Protein AF-A0A9X3L5E8-F1 (afdb_monomer)

Radius of gyration: 23.46 Å; Cα contacts (8 Å, |Δi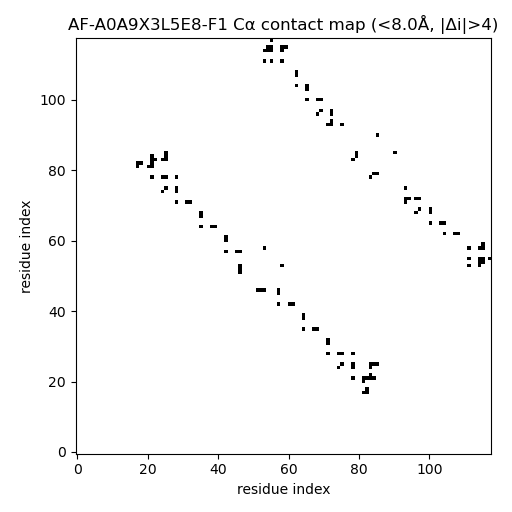|>4): 70; chains: 1; bounding box: 40×24×93 Å

Secondary structure (DSSP, 8-state):
----------------HHHHHHHHHHHHHHHHHHHHHHHHHHHHHHHHHTTT---HHHHHHHHHHHHHHHHHHHHHHHHHHTT----HHHHHHHHHHHHHHHHHHHHHHHHHTTTS--

pLDDT: mean 87.84, std 16.75, range [40.0, 98.56]

Solvent-accessible surface area (backbone atoms only — not comparable to full-atom values): 6878 Å² total; per-residue (Å²): 134,88,86,86,81,80,89,75,77,76,81,77,73,78,84,64,62,61,60,60,55,16,54,55,38,47,53,50,42,52,53,48,52,52,54,49,53,50,51,51,51,54,49,52,51,54,36,59,77,45,76,64,60,85,40,42,69,59,43,49,50,53,48,54,50,52,52,50,51,52,52,48,38,52,47,46,54,52,26,45,74,57,63,25,85,73,58,68,69,56,54,53,52,41,50,57,44,63,79,42,46,66,60,53,51,51,56,47,48,68,70,34,48,81,43,67,75,118

Structure (mmCIF, N/CA/C/O backbone):
data_AF-A0A9X3L5E8-F1
#
_entry.id   AF-A0A9X3L5E8-F1
#
loop_
_atom_site.group_PDB
_atom_site.id
_atom_site.type_symbol
_atom_site.label_atom_id
_atom_site.label_alt_id
_atom_site.la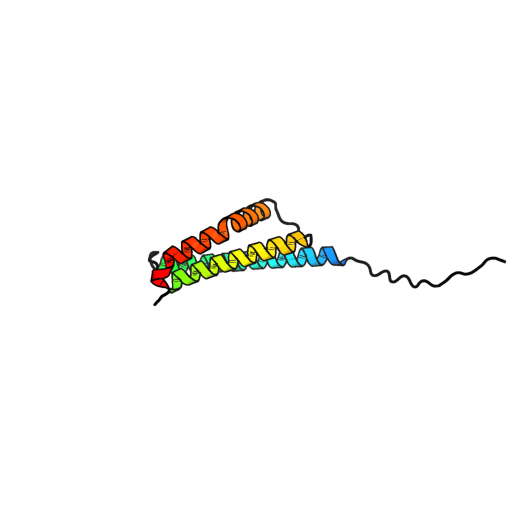bel_comp_id
_atom_site.label_asym_id
_atom_site.label_entity_id
_atom_site.label_seq_id
_atom_site.pdbx_PDB_ins_code
_atom_site.Cartn_x
_atom_site.Cartn_y
_atom_site.Cartn_z
_atom_site.occupancy
_atom_site.B_iso_or_equiv
_atom_site.auth_seq_id
_ato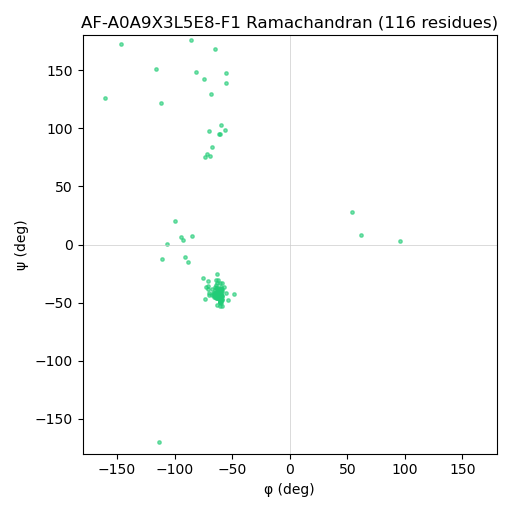m_site.auth_comp_id
_atom_site.auth_asym_id
_atom_site.auth_atom_id
_atom_site.pdbx_PDB_model_num
ATOM 1 N N . MET A 1 1 ? 16.648 5.081 -72.075 1.00 40.00 1 MET A N 1
ATOM 2 C CA . MET A 1 1 ? 17.239 6.105 -71.188 1.00 40.00 1 MET A CA 1
ATOM 3 C C . MET A 1 1 ? 16.644 5.923 -69.800 1.00 40.00 1 MET A C 1
ATOM 5 O O . MET A 1 1 ? 15.432 5.813 -69.687 1.00 40.00 1 MET A O 1
ATOM 9 N N . PHE A 1 2 ? 17.521 5.747 -68.810 1.00 40.03 2 PHE A N 1
ATOM 10 C CA . PHE A 1 2 ? 17.261 5.494 -67.382 1.00 40.03 2 PHE A CA 1
ATOM 11 C C . PHE A 1 2 ? 16.564 6.706 -66.696 1.00 40.03 2 PHE A C 1
ATOM 13 O O . PHE A 1 2 ? 16.442 7.750 -67.329 1.00 40.03 2 PHE A O 1
ATOM 20 N N . PRO A 1 3 ? 16.044 6.572 -65.459 1.00 61.56 3 PRO A N 1
ATOM 21 C CA . PRO A 1 3 ? 14.643 6.766 -65.070 1.00 61.56 3 PRO A CA 1
ATOM 22 C C . PRO A 1 3 ? 14.495 7.986 -64.133 1.00 61.56 3 PRO A C 1
ATOM 24 O O . PRO A 1 3 ? 15.471 8.687 -63.918 1.00 61.56 3 PRO A O 1
ATOM 27 N N . LEU A 1 4 ? 13.340 8.219 -63.495 1.00 47.03 4 LEU A N 1
ATOM 28 C CA . LEU A 1 4 ? 13.341 8.560 -62.061 1.00 47.03 4 LEU A CA 1
ATOM 29 C C . LEU A 1 4 ? 11.964 8.320 -61.419 1.00 47.03 4 LEU A C 1
ATOM 31 O O . LEU A 1 4 ? 10.923 8.761 -61.895 1.00 47.03 4 LEU A O 1
ATOM 35 N N . ARG A 1 5 ? 12.022 7.538 -60.345 1.00 54.34 5 ARG A N 1
ATOM 36 C CA . ARG A 1 5 ? 10.960 7.066 -59.453 1.00 54.34 5 ARG A CA 1
ATOM 37 C C . ARG A 1 5 ? 10.693 8.111 -58.338 1.00 54.34 5 ARG A C 1
ATOM 39 O O . ARG A 1 5 ? 11.383 9.126 -58.298 1.00 54.34 5 ARG A O 1
ATOM 46 N N . PRO A 1 6 ? 9.688 7.901 -57.467 1.00 52.12 6 PRO A N 1
ATOM 47 C CA . PRO A 1 6 ? 8.965 8.952 -56.760 1.00 52.12 6 PRO A CA 1
ATOM 48 C C . PRO A 1 6 ? 9.720 9.458 -55.527 1.00 52.12 6 PRO A C 1
ATOM 50 O O . PRO A 1 6 ? 10.394 8.690 -54.841 1.00 52.12 6 PRO A O 1
ATOM 53 N N . LEU A 1 7 ? 9.539 10.738 -55.196 1.00 50.50 7 LEU A N 1
ATOM 54 C CA . LEU A 1 7 ? 9.882 11.288 -53.884 1.00 50.50 7 LEU A CA 1
ATOM 55 C C . LEU A 1 7 ? 8.872 10.765 -52.853 1.00 50.50 7 LEU A C 1
ATOM 57 O O . LEU A 1 7 ? 7.932 11.448 -52.456 1.00 50.50 7 LEU A O 1
ATOM 61 N N . SER A 1 8 ? 9.070 9.515 -52.435 1.00 50.62 8 SER A N 1
ATOM 62 C CA . SER A 1 8 ? 8.610 9.034 -51.139 1.00 50.62 8 SER A CA 1
ATOM 63 C C . SER A 1 8 ? 9.302 9.882 -50.076 1.00 50.62 8 SER A C 1
ATOM 65 O O . SER A 1 8 ? 10.449 9.629 -49.713 1.00 50.62 8 SER A O 1
ATOM 67 N N . ALA A 1 9 ? 8.614 10.927 -49.618 1.00 56.19 9 ALA A N 1
ATOM 68 C CA . ALA A 1 9 ? 8.970 11.644 -48.409 1.00 56.19 9 ALA A CA 1
ATOM 69 C C . ALA A 1 9 ? 8.880 10.649 -47.246 1.00 56.19 9 ALA A C 1
ATOM 71 O O . ALA A 1 9 ? 7.802 10.358 -46.729 1.00 56.19 9 ALA A O 1
ATOM 72 N N . LEU A 1 10 ? 10.029 10.065 -46.902 1.00 50.41 10 LEU A N 1
ATOM 73 C CA . LEU A 1 10 ? 10.234 9.312 -45.678 1.00 50.41 10 LEU A CA 1
ATOM 74 C C . LEU A 1 10 ? 9.886 10.233 -44.501 1.00 50.41 10 LEU A C 1
ATOM 76 O O . LEU A 1 10 ? 10.702 11.038 -44.057 1.00 50.41 10 LEU A O 1
ATOM 80 N N . PHE A 1 11 ? 8.674 10.086 -43.975 1.00 54.84 11 PHE A N 1
ATOM 81 C CA . PHE A 1 11 ? 8.379 10.419 -42.590 1.00 54.84 11 PHE A CA 1
ATOM 82 C C . PHE A 1 11 ? 9.143 9.412 -41.719 1.00 54.84 11 PHE A C 1
ATOM 84 O O . PHE A 1 11 ? 8.618 8.378 -41.313 1.00 54.84 11 PHE A O 1
ATOM 91 N N . LEU A 1 12 ? 10.422 9.690 -41.463 1.00 49.72 12 LEU A N 1
ATOM 92 C CA . LEU A 1 12 ? 11.158 9.076 -40.362 1.00 49.72 12 LEU A CA 1
ATOM 93 C C . LEU A 1 12 ? 10.660 9.722 -39.069 1.00 49.72 12 LEU A C 1
ATOM 95 O O . LEU A 1 12 ? 11.316 10.581 -38.485 1.00 49.72 12 LEU A O 1
ATOM 99 N N . PHE A 1 13 ? 9.462 9.328 -38.638 1.00 51.47 13 PHE A N 1
ATOM 100 C CA . PHE A 1 13 ? 9.053 9.531 -37.258 1.00 51.47 13 PHE A CA 1
ATOM 101 C C . PHE A 1 13 ? 9.905 8.567 -36.432 1.00 51.47 13 PHE A C 1
ATOM 103 O O . PHE A 1 13 ? 9.661 7.362 -36.403 1.00 51.47 13 PHE A O 1
ATOM 110 N N . ALA A 1 14 ? 10.989 9.081 -35.857 1.00 51.34 14 ALA A N 1
ATOM 111 C CA . ALA A 1 14 ? 11.828 8.324 -34.948 1.00 51.34 14 ALA A CA 1
ATOM 112 C C . ALA A 1 14 ? 10.966 7.877 -33.756 1.00 51.34 14 ALA A C 1
ATOM 114 O O . ALA A 1 14 ? 10.625 8.671 -32.883 1.00 51.34 14 ALA A O 1
ATOM 115 N N . CYS A 1 15 ? 10.572 6.604 -33.737 1.00 49.12 15 CYS A N 1
ATOM 116 C CA . CYS A 1 15 ? 9.921 5.966 -32.599 1.00 49.12 15 CYS A CA 1
ATOM 117 C C . CYS A 1 15 ? 10.925 5.808 -31.445 1.00 49.12 15 CYS A C 1
ATOM 119 O O . CYS A 1 15 ? 11.413 4.714 -31.187 1.00 49.12 15 CYS A O 1
ATOM 121 N N . THR A 1 16 ? 11.237 6.890 -30.734 1.00 52.78 16 THR A N 1
ATOM 122 C CA . THR A 1 16 ? 11.927 6.845 -29.428 1.00 52.78 16 THR A CA 1
ATOM 123 C C . THR A 1 16 ? 10.948 6.855 -28.246 1.00 52.78 16 THR A C 1
ATOM 125 O O . THR A 1 16 ? 11.361 6.868 -27.090 1.00 52.78 16 THR A O 1
ATOM 128 N N . LEU A 1 17 ? 9.643 6.772 -28.526 1.00 55.72 17 LEU A N 1
ATOM 129 C CA . LEU A 1 17 ? 8.551 6.856 -27.552 1.00 55.72 17 LEU A CA 1
ATOM 130 C C . LEU A 1 17 ? 8.541 5.804 -26.416 1.00 55.72 17 LEU A C 1
ATOM 132 O O . LEU A 1 17 ? 8.106 6.175 -25.327 1.00 55.72 17 LEU A O 1
ATOM 136 N N . PRO A 1 18 ? 8.989 4.535 -26.571 1.00 59.53 18 PRO A N 1
ATOM 137 C CA . PRO A 1 18 ? 8.762 3.548 -25.511 1.00 59.53 18 PRO A CA 1
ATOM 138 C C . PRO A 1 18 ? 9.683 3.723 -24.296 1.00 59.53 18 PRO A C 1
ATOM 140 O O . PRO A 1 18 ? 9.283 3.381 -23.189 1.00 59.53 18 PRO A O 1
ATOM 143 N N . ALA A 1 19 ? 10.894 4.267 -24.468 1.00 63.16 19 ALA A N 1
ATOM 144 C CA . ALA A 1 19 ? 11.857 4.372 -23.368 1.00 63.16 19 ALA A CA 1
ATOM 145 C C . ALA A 1 19 ? 11.472 5.461 -22.350 1.00 63.16 19 ALA A C 1
ATOM 147 O O . ALA A 1 19 ? 11.430 5.187 -21.156 1.00 63.16 19 ALA A O 1
ATOM 148 N N . HIS A 1 20 ? 11.105 6.660 -22.820 1.00 69.19 20 HIS A N 1
ATOM 149 C CA . HIS A 1 20 ? 10.662 7.751 -21.938 1.00 69.19 20 HIS A CA 1
ATOM 150 C C . HIS A 1 20 ? 9.353 7.408 -21.216 1.00 69.19 20 HIS A C 1
ATOM 152 O O . HIS A 1 20 ? 9.235 7.622 -20.014 1.00 69.19 20 HIS A O 1
ATOM 158 N N . ALA A 1 21 ? 8.392 6.802 -21.921 1.00 75.69 21 ALA A N 1
ATOM 159 C CA . ALA A 1 21 ? 7.132 6.381 -21.311 1.00 75.69 21 ALA A CA 1
ATOM 160 C C . ALA A 1 21 ? 7.331 5.306 -20.223 1.00 75.69 21 ALA A C 1
ATOM 162 O O . ALA A 1 21 ? 6.593 5.285 -19.235 1.00 75.69 21 ALA A O 1
ATOM 163 N N . ALA A 1 22 ? 8.330 4.428 -20.385 1.00 83.50 22 ALA A N 1
ATOM 164 C CA . ALA A 1 22 ? 8.686 3.423 -19.388 1.00 83.50 22 ALA A CA 1
ATOM 165 C C . ALA A 1 22 ? 9.326 4.049 -18.135 1.00 83.50 22 ALA A C 1
ATOM 167 O O . ALA A 1 22 ? 8.957 3.684 -17.021 1.00 83.50 22 ALA A O 1
ATOM 168 N N . GLU A 1 23 ? 10.239 5.011 -18.289 1.00 86.31 23 GLU A N 1
ATOM 169 C CA . GLU A 1 23 ? 10.845 5.719 -17.150 1.00 86.31 23 GLU A CA 1
ATOM 170 C C . GLU A 1 23 ? 9.809 6.544 -16.371 1.00 86.31 23 GLU A C 1
ATOM 172 O O . GLU A 1 23 ? 9.753 6.479 -15.142 1.00 86.31 23 GLU A O 1
ATOM 177 N N . GLU A 1 24 ? 8.923 7.255 -17.073 1.00 91.31 24 GLU A N 1
ATOM 178 C CA . GLU A 1 24 ? 7.855 8.044 -16.452 1.00 91.31 24 GLU A CA 1
ATOM 179 C C . GLU A 1 24 ? 6.855 7.182 -15.671 1.00 91.31 24 GLU A C 1
ATOM 181 O O . GLU A 1 24 ? 6.372 7.596 -14.612 1.00 91.31 24 GLU A O 1
ATOM 186 N N . CYS A 1 25 ? 6.518 5.982 -16.163 1.00 95.00 25 CYS A N 1
ATOM 187 C CA . CYS A 1 25 ? 5.598 5.103 -15.442 1.00 95.00 25 CYS A CA 1
ATOM 188 C C . CYS A 1 25 ? 6.242 4.489 -14.194 1.00 95.00 25 CYS A C 1
ATOM 190 O O . CYS A 1 25 ? 5.570 4.401 -13.166 1.00 95.00 25 CYS A O 1
ATOM 192 N N . VAL A 1 26 ? 7.535 4.143 -14.244 1.00 95.88 26 VAL A N 1
ATOM 193 C CA . VAL A 1 26 ? 8.276 3.665 -13.065 1.00 95.88 26 VAL A CA 1
ATOM 194 C C . VAL A 1 26 ? 8.361 4.772 -12.014 1.00 95.88 26 VAL A C 1
ATOM 196 O O . VAL A 1 26 ? 8.009 4.541 -10.861 1.00 95.88 26 VAL A O 1
ATOM 199 N N . ALA A 1 27 ? 8.700 6.003 -12.413 1.00 95.81 27 ALA A N 1
ATOM 200 C CA . ALA A 1 27 ? 8.745 7.141 -11.495 1.00 95.81 27 ALA A CA 1
ATOM 201 C C . ALA A 1 27 ? 7.380 7.428 -10.838 1.00 95.81 27 ALA A C 1
ATOM 203 O O . ALA A 1 27 ? 7.301 7.753 -9.652 1.00 95.81 27 ALA A O 1
ATOM 204 N N . ARG A 1 28 ? 6.282 7.278 -11.591 1.00 95.81 28 ARG A N 1
ATOM 205 C CA . ARG A 1 28 ? 4.919 7.408 -11.056 1.00 95.81 28 ARG A CA 1
ATOM 206 C C . ARG A 1 28 ? 4.593 6.312 -10.047 1.00 95.81 28 ARG A C 1
ATOM 208 O O . ARG A 1 28 ? 4.020 6.620 -9.002 1.00 95.81 28 ARG A O 1
ATOM 215 N N . PHE A 1 29 ? 4.960 5.067 -10.349 1.00 97.12 29 PHE A N 1
ATOM 216 C CA . PHE A 1 29 ? 4.807 3.948 -9.425 1.00 97.12 29 PHE A CA 1
ATOM 217 C C . PHE A 1 29 ? 5.580 4.208 -8.125 1.00 97.12 29 PHE A C 1
ATOM 219 O O . PHE A 1 29 ? 4.995 4.120 -7.046 1.00 97.12 29 PHE A O 1
ATOM 226 N N . ASP A 1 30 ? 6.843 4.630 -8.211 1.00 97.44 30 ASP A N 1
ATOM 227 C CA . ASP A 1 30 ? 7.673 4.936 -7.039 1.00 97.44 30 ASP A CA 1
ATOM 228 C C . ASP A 1 30 ? 7.075 6.072 -6.192 1.00 97.44 30 ASP A C 1
ATOM 230 O O . ASP A 1 30 ? 7.005 5.980 -4.963 1.00 97.44 30 ASP A O 1
ATOM 234 N N . ALA A 1 31 ? 6.547 7.119 -6.835 1.00 97.81 31 ALA A N 1
ATOM 235 C CA . ALA A 1 31 ? 5.812 8.182 -6.150 1.00 97.81 31 ALA A CA 1
ATOM 236 C C . ALA A 1 31 ? 4.514 7.671 -5.494 1.00 97.81 31 ALA A C 1
ATOM 238 O O . ALA A 1 31 ? 4.118 8.138 -4.422 1.00 97.81 31 ALA A O 1
ATOM 239 N N . GLY A 1 32 ? 3.833 6.704 -6.113 1.00 97.81 32 GLY A N 1
ATOM 240 C CA . GLY A 1 32 ? 2.719 5.978 -5.507 1.00 97.81 32 GLY A CA 1
ATOM 241 C C . GLY A 1 32 ? 3.147 5.235 -4.242 1.00 97.81 32 GLY A C 1
ATOM 242 O O . GLY A 1 32 ? 2.507 5.386 -3.200 1.00 97.81 32 GLY A O 1
ATOM 243 N N . VAL A 1 33 ? 4.245 4.477 -4.309 1.00 98.19 33 VAL A N 1
ATOM 244 C CA . VAL A 1 33 ? 4.790 3.723 -3.171 1.00 98.19 33 VAL A CA 1
ATOM 245 C C . VAL A 1 33 ? 5.128 4.657 -2.010 1.00 98.19 33 VAL A C 1
ATOM 247 O O . VAL A 1 33 ? 4.765 4.357 -0.872 1.00 98.19 33 VAL A O 1
ATOM 250 N N . ALA A 1 34 ? 5.757 5.802 -2.283 1.00 98.38 34 ALA A N 1
ATOM 251 C CA . ALA A 1 34 ? 6.077 6.797 -1.261 1.00 98.38 34 ALA A CA 1
ATOM 252 C C . ALA A 1 34 ? 4.815 7.333 -0.560 1.00 98.38 34 ALA A C 1
ATOM 254 O O . ALA A 1 34 ? 4.742 7.324 0.670 1.00 98.38 34 ALA A O 1
ATOM 255 N N . ARG A 1 35 ? 3.783 7.715 -1.328 1.00 98.38 35 ARG A N 1
ATOM 256 C CA . ARG A 1 35 ? 2.493 8.173 -0.776 1.00 98.38 35 ARG A CA 1
ATOM 257 C C . ARG A 1 35 ? 1.804 7.098 0.060 1.00 98.38 35 ARG A C 1
ATOM 259 O O . ARG A 1 35 ? 1.254 7.393 1.117 1.00 98.38 35 ARG A O 1
ATOM 266 N N . TYR A 1 36 ? 1.845 5.845 -0.387 1.00 98.31 36 TYR A N 1
ATOM 267 C CA . TYR A 1 36 ? 1.310 4.724 0.384 1.00 98.31 36 TYR A CA 1
ATOM 268 C C . TYR A 1 36 ? 2.057 4.534 1.709 1.00 98.31 36 TYR A C 1
ATOM 270 O O . TYR A 1 36 ? 1.423 4.375 2.749 1.00 98.31 36 TYR A O 1
ATOM 278 N N . GLN A 1 37 ? 3.391 4.599 1.712 1.00 98.50 37 GLN A N 1
ATOM 279 C CA . GLN A 1 37 ? 4.181 4.476 2.942 1.00 98.50 37 GLN A CA 1
ATOM 280 C C . GLN A 1 37 ? 3.894 5.608 3.937 1.00 98.50 37 GLN A C 1
ATOM 282 O O . GLN A 1 37 ? 3.787 5.351 5.139 1.00 98.50 37 GLN A O 1
ATOM 287 N N . GLU A 1 38 ? 3.718 6.836 3.449 1.00 98.50 38 GLU A N 1
ATOM 288 C CA . GLU A 1 38 ? 3.293 7.972 4.268 1.00 98.50 38 GLU A CA 1
ATOM 289 C C . GLU A 1 38 ? 1.915 7.716 4.897 1.00 98.50 38 GLU A C 1
ATOM 291 O O . GLU A 1 38 ? 1.762 7.820 6.117 1.00 98.50 38 GLU A O 1
ATOM 296 N N . ALA A 1 39 ? 0.934 7.296 4.092 1.00 98.44 39 ALA A N 1
ATOM 297 C CA . ALA A 1 39 ? -0.409 6.978 4.568 1.00 98.44 39 ALA A CA 1
ATOM 298 C C . ALA A 1 39 ? -0.399 5.848 5.615 1.00 98.44 39 ALA A C 1
ATOM 300 O O . ALA A 1 39 ? -1.067 5.953 6.647 1.00 98.44 39 ALA A O 1
ATOM 301 N N . VAL A 1 40 ? 0.411 4.801 5.406 1.00 98.56 40 VAL A N 1
ATOM 302 C CA . VAL A 1 40 ? 0.627 3.727 6.391 1.00 98.56 40 VAL A CA 1
ATOM 303 C C . VAL A 1 40 ? 1.174 4.296 7.700 1.00 98.56 40 VAL A C 1
ATOM 305 O O . VAL A 1 40 ? 0.715 3.909 8.775 1.00 98.56 40 VAL A O 1
ATOM 308 N N . GLY A 1 41 ? 2.143 5.211 7.630 1.00 98.56 41 GLY A N 1
ATOM 309 C CA . GLY A 1 41 ? 2.707 5.879 8.802 1.00 98.56 41 GLY A CA 1
ATOM 310 C C . GLY A 1 41 ? 1.653 6.662 9.587 1.00 98.56 41 GLY A C 1
ATOM 311 O O . GLY A 1 41 ? 1.520 6.473 10.798 1.00 98.56 41 GLY A O 1
ATOM 312 N N . VAL A 1 42 ? 0.854 7.479 8.895 1.00 98.31 42 VAL A N 1
ATOM 313 C CA . VAL A 1 42 ? -0.241 8.257 9.498 1.00 98.31 42 VAL A CA 1
ATOM 314 C C . VAL A 1 42 ? -1.263 7.339 10.164 1.00 98.31 42 VAL A C 1
ATOM 316 O O . VAL A 1 42 ? -1.629 7.559 11.320 1.00 98.31 42 VAL A O 1
ATOM 319 N N . GLN A 1 43 ? -1.699 6.291 9.469 1.00 98.19 43 GLN A N 1
ATOM 320 C CA . GLN A 1 43 ? -2.693 5.358 9.989 1.00 98.19 43 GLN A CA 1
ATOM 321 C C . GLN A 1 43 ? -2.176 4.598 11.219 1.00 98.19 43 GLN A C 1
ATOM 323 O O . GLN A 1 43 ? -2.877 4.526 12.227 1.00 98.19 43 GLN A O 1
ATOM 328 N N . LYS A 1 44 ? -0.927 4.114 11.199 1.00 97.81 44 LYS A N 1
ATOM 329 C CA . LYS A 1 44 ? -0.292 3.496 12.378 1.00 97.81 44 LYS A CA 1
ATOM 330 C C . LYS A 1 44 ? -0.209 4.459 13.561 1.00 97.81 44 LYS A C 1
ATOM 332 O O . LYS A 1 44 ? -0.408 4.043 14.702 1.00 97.81 44 LYS A O 1
ATOM 337 N N . GLY A 1 45 ? 0.060 5.739 13.302 1.00 97.94 45 GLY A N 1
ATOM 338 C CA . GLY A 1 45 ? 0.026 6.784 14.323 1.00 97.94 45 GLY A CA 1
ATOM 339 C C . GLY A 1 45 ? -1.357 6.920 14.964 1.00 97.94 45 GLY A C 1
ATOM 340 O O . GLY A 1 45 ? -1.461 6.929 16.189 1.00 97.94 45 GLY A O 1
ATOM 341 N N . ARG A 1 46 ? -2.424 6.940 14.153 1.00 97.31 46 ARG A N 1
ATOM 342 C CA . ARG A 1 46 ? -3.815 6.996 14.640 1.00 97.31 46 ARG A CA 1
ATOM 343 C C . ARG A 1 46 ? -4.193 5.759 15.452 1.00 97.31 46 ARG A C 1
ATOM 345 O O . ARG A 1 46 ? -4.785 5.888 16.517 1.00 97.31 46 ARG A O 1
ATOM 352 N N . GLU A 1 47 ? -3.816 4.575 14.981 1.00 97.12 47 GLU A N 1
ATOM 353 C CA . GLU A 1 47 ? -4.057 3.312 15.689 1.00 97.12 47 GLU A CA 1
ATOM 354 C C . GLU A 1 47 ? -3.337 3.271 17.033 1.00 97.12 47 GLU A C 1
ATOM 356 O O . GLU A 1 47 ? -3.923 2.878 18.037 1.00 97.12 47 GLU A O 1
ATOM 361 N N . THR A 1 48 ? -2.085 3.729 17.071 1.00 97.50 48 THR A N 1
ATOM 362 C CA . THR A 1 48 ? -1.293 3.797 18.306 1.00 97.50 48 THR A CA 1
ATOM 363 C C . THR A 1 48 ? -1.895 4.797 19.291 1.00 97.50 48 THR A C 1
ATOM 365 O O . THR A 1 48 ? -2.021 4.489 20.473 1.00 97.50 48 THR A O 1
ATOM 368 N N . ALA A 1 49 ? -2.321 5.968 18.808 1.00 96.56 49 ALA A N 1
ATOM 369 C CA . ALA A 1 49 ? -2.986 6.981 19.624 1.00 96.56 49 ALA A CA 1
ATOM 370 C C . ALA A 1 49 ? -4.331 6.501 20.200 1.00 96.56 49 ALA A C 1
ATOM 372 O O . ALA A 1 49 ? -4.749 6.988 21.247 1.00 96.56 49 ALA A O 1
ATOM 373 N N . ASN A 1 50 ? -4.982 5.536 19.543 1.00 95.69 50 ASN A N 1
ATOM 374 C CA . ASN A 1 50 ? -6.223 4.918 20.003 1.00 95.69 50 ASN A CA 1
ATOM 375 C C . ASN A 1 50 ? -6.010 3.559 20.696 1.00 95.69 50 ASN A C 1
ATOM 377 O O . ASN A 1 50 ? -6.933 2.753 20.742 1.00 95.69 50 ASN A O 1
ATOM 381 N N . TRP A 1 51 ? -4.797 3.259 21.176 1.00 94.94 51 TRP A N 1
ATOM 382 C CA . TRP A 1 51 ? -4.477 1.999 21.871 1.00 94.94 51 TRP A CA 1
ATOM 383 C C . TRP A 1 51 ? -4.833 0.727 21.086 1.00 94.94 51 TRP A C 1
ATOM 385 O O . TRP A 1 51 ? -5.095 -0.318 21.672 1.00 94.94 51 TRP A O 1
ATOM 395 N N . GLN A 1 52 ? -4.829 0.810 19.753 1.00 90.88 52 GLN A N 1
ATOM 396 C CA . GLN A 1 52 ? -5.258 -0.244 18.825 1.00 90.88 52 GLN A CA 1
ATOM 397 C C . GLN A 1 52 ? -6.734 -0.656 18.943 1.00 90.88 52 GLN A C 1
ATOM 399 O O . GLN A 1 52 ? -7.157 -1.602 18.277 1.00 90.88 52 GLN A O 1
ATOM 404 N N . GLU A 1 53 ? -7.543 0.057 19.726 1.00 94.19 53 GLU A N 1
ATOM 405 C CA . GLU A 1 53 ? -8.982 -0.176 19.765 1.00 94.19 53 GLU A CA 1
ATOM 406 C C . GLU A 1 53 ? -9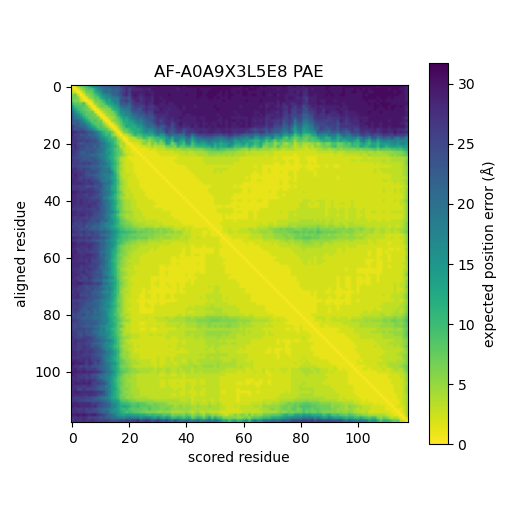.591 0.248 18.428 1.00 94.19 53 GLU A C 1
ATOM 408 O O . GLU A 1 53 ? -9.320 1.340 17.929 1.00 94.19 53 GLU A O 1
ATOM 413 N N . LEU A 1 54 ? -10.393 -0.613 17.804 1.00 92.88 54 LEU A N 1
ATOM 414 C CA . LEU A 1 54 ? -11.007 -0.288 16.519 1.00 92.88 54 LEU A CA 1
ATOM 415 C C . LEU A 1 54 ? -12.158 0.707 16.696 1.00 92.88 54 LEU A C 1
ATOM 417 O O . LEU A 1 54 ? -12.940 0.636 17.641 1.00 92.88 54 LEU A O 1
ATOM 421 N N . ASN A 1 55 ? -12.275 1.623 15.739 1.00 94.56 55 ASN A N 1
ATOM 422 C CA . ASN A 1 55 ? -13.404 2.533 15.583 1.00 94.56 55 ASN A CA 1
ATOM 423 C C . ASN A 1 55 ? -13.631 2.811 14.088 1.00 94.56 55 ASN A C 1
ATOM 425 O O . ASN A 1 55 ? -12.812 2.415 13.255 1.00 94.56 55 ASN A O 1
ATOM 429 N N . GLY A 1 56 ? -14.719 3.506 13.741 1.00 95.38 56 GLY A N 1
ATOM 430 C CA . GLY A 1 56 ? -15.077 3.775 12.344 1.00 95.38 56 GLY A CA 1
ATOM 431 C C . GLY A 1 56 ? -13.969 4.470 11.542 1.00 95.38 56 GLY A C 1
ATOM 432 O O . GLY A 1 56 ? -13.673 4.053 10.426 1.00 95.38 56 GLY A O 1
ATOM 433 N N . LEU A 1 57 ? -13.283 5.459 12.128 1.00 94.94 57 LEU A N 1
ATOM 434 C CA . LEU A 1 57 ? -12.200 6.190 11.456 1.00 94.94 57 LEU A CA 1
ATOM 435 C C . LEU A 1 57 ? -10.978 5.307 11.186 1.00 94.94 57 LEU A C 1
ATOM 437 O O . LEU A 1 57 ? -10.384 5.390 10.113 1.00 94.94 57 LEU A O 1
ATOM 441 N N . LEU A 1 58 ? -10.593 4.457 12.139 1.00 96.62 58 LEU A N 1
ATOM 442 C CA . LEU A 1 58 ? -9.467 3.539 11.959 1.00 96.62 58 LEU A CA 1
ATOM 443 C C . LEU A 1 58 ? -9.805 2.423 10.971 1.00 96.62 58 LEU A C 1
ATOM 445 O O . LEU A 1 58 ? -8.968 2.053 10.150 1.00 96.62 58 LEU A O 1
ATOM 449 N N . CYS A 1 59 ? -11.040 1.929 11.028 1.00 96.69 59 CYS A N 1
ATOM 450 C CA . CYS A 1 59 ? -11.568 0.955 10.087 1.00 96.69 59 CYS A CA 1
ATOM 451 C C . CYS A 1 59 ? -11.549 1.479 8.652 1.00 96.69 59 CYS A C 1
ATOM 453 O O . CYS A 1 59 ? -10.998 0.808 7.776 1.00 96.69 59 CYS A O 1
ATOM 455 N N . GLN A 1 60 ? -12.072 2.689 8.437 1.00 96.25 60 GLN A N 1
ATOM 456 C CA . GLN A 1 60 ? -12.035 3.348 7.136 1.00 96.25 60 GLN A CA 1
ATOM 457 C C . GLN A 1 60 ? -10.594 3.600 6.687 1.00 96.25 60 GLN A C 1
ATOM 459 O O . GLN A 1 60 ? -10.239 3.237 5.575 1.00 96.25 60 GLN A O 1
ATOM 464 N N . GLY A 1 61 ? -9.727 4.111 7.567 1.00 97.06 61 GLY A N 1
ATOM 465 C CA . GLY A 1 61 ? -8.332 4.381 7.211 1.00 97.06 61 GLY A CA 1
ATOM 466 C C . GLY A 1 61 ? -7.574 3.138 6.734 1.00 97.06 61 GLY A C 1
ATOM 467 O O . GLY A 1 61 ? -6.809 3.208 5.777 1.00 97.06 61 GLY A O 1
ATOM 468 N N . ARG A 1 62 ? -7.812 1.963 7.332 1.00 97.31 62 ARG A N 1
ATOM 469 C CA . ARG A 1 62 ? -7.241 0.703 6.825 1.00 97.31 62 ARG A CA 1
ATOM 470 C C . ARG A 1 62 ? -7.867 0.228 5.512 1.00 97.31 62 ARG A C 1
ATOM 472 O O . ARG A 1 62 ? -7.148 -0.377 4.719 1.00 97.31 62 ARG A O 1
ATOM 479 N N . LEU A 1 63 ? -9.149 0.503 5.260 1.00 96.69 63 LEU A N 1
ATOM 480 C CA . LEU A 1 63 ? -9.748 0.270 3.938 1.00 96.69 63 LEU A CA 1
ATOM 481 C C . LEU A 1 63 ? -9.115 1.163 2.878 1.00 96.69 63 LEU A C 1
ATOM 483 O O . LEU A 1 63 ? -8.746 0.658 1.823 1.00 96.69 63 LEU A O 1
ATOM 487 N N . ASP A 1 64 ? -8.908 2.441 3.187 1.00 97.44 64 ASP A N 1
ATOM 488 C CA . ASP A 1 64 ? -8.263 3.387 2.279 1.00 97.44 64 ASP A CA 1
ATOM 489 C C . ASP A 1 64 ? -6.845 2.911 1.919 1.00 97.44 64 ASP A C 1
ATOM 491 O O . ASP A 1 64 ? -6.448 2.954 0.757 1.00 97.44 64 ASP A O 1
ATOM 495 N N . LEU A 1 65 ? -6.090 2.370 2.887 1.00 98.31 65 LEU A N 1
ATOM 496 C CA . LEU A 1 65 ? -4.779 1.767 2.618 1.00 98.31 65 LEU A CA 1
ATOM 497 C C . LEU A 1 65 ? -4.861 0.547 1.695 1.00 98.31 65 LEU A C 1
ATOM 499 O O . LEU A 1 65 ? -4.015 0.398 0.815 1.00 98.31 65 LEU A O 1
ATOM 503 N N . LEU A 1 66 ? -5.852 -0.325 1.883 1.00 97.69 66 LEU A N 1
ATOM 504 C CA . LEU A 1 66 ? -6.061 -1.477 1.003 1.00 97.69 66 LEU A CA 1
ATOM 505 C C . LEU A 1 66 ? -6.434 -1.032 -0.418 1.00 97.69 66 LEU A C 1
ATOM 507 O O . LEU A 1 66 ? -5.962 -1.628 -1.383 1.00 97.69 66 LEU A O 1
ATOM 511 N N . ASP A 1 67 ? -7.212 0.039 -0.556 1.00 97.00 67 ASP A N 1
ATOM 512 C CA . ASP A 1 67 ? -7.557 0.628 -1.853 1.00 97.00 67 ASP A CA 1
ATOM 513 C C . ASP A 1 67 ? -6.341 1.260 -2.538 1.00 97.00 67 ASP A C 1
ATOM 515 O O . ASP A 1 67 ? -6.147 1.094 -3.743 1.00 97.00 67 ASP A O 1
ATOM 519 N N . MET A 1 68 ? -5.458 1.905 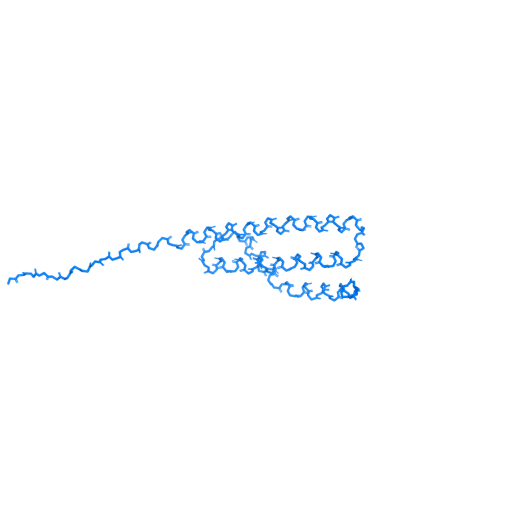-1.772 1.00 98.25 68 MET A N 1
ATOM 520 C CA . MET A 1 68 ? -4.166 2.359 -2.289 1.00 98.25 68 MET A CA 1
ATOM 521 C C . MET A 1 68 ? -3.289 1.189 -2.750 1.00 98.2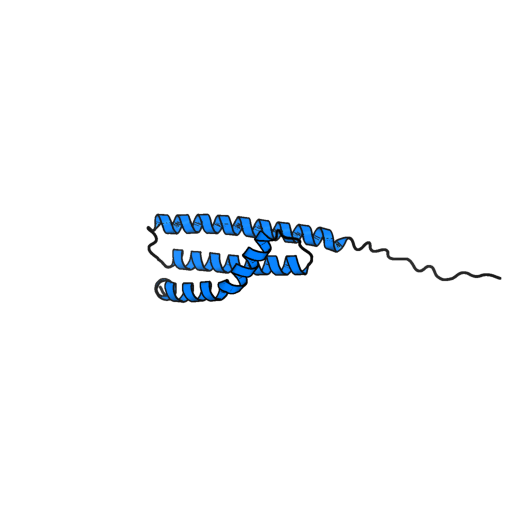5 68 MET A C 1
ATOM 523 O O .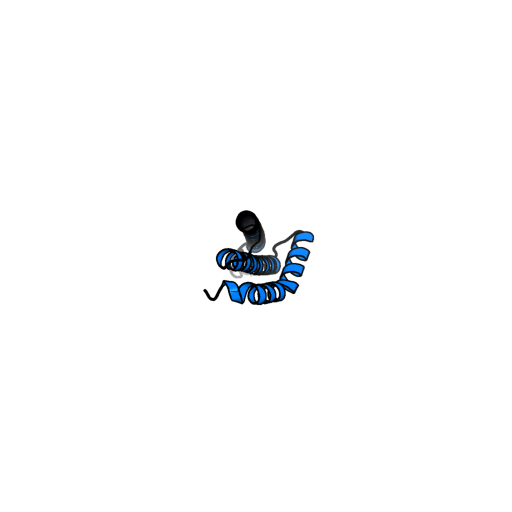 MET A 1 68 ? -2.601 1.315 -3.759 1.00 98.25 68 MET A O 1
ATOM 527 N N . GLU A 1 69 ? -3.301 0.048 -2.054 1.00 97.81 69 GLU A N 1
ATOM 528 C CA . GLU A 1 69 ? -2.569 -1.140 -2.507 1.00 97.81 69 GLU A CA 1
ATOM 529 C C . GLU A 1 69 ? -3.113 -1.693 -3.829 1.00 97.81 69 GLU A C 1
ATOM 531 O O . GLU A 1 69 ? -2.304 -2.094 -4.664 1.00 97.81 69 GLU A O 1
ATOM 536 N N . PHE A 1 70 ? -4.436 -1.666 -4.049 1.00 97.44 70 PHE A N 1
ATOM 537 C CA . PHE A 1 70 ? -5.036 -2.053 -5.334 1.00 97.44 70 PHE A CA 1
ATOM 538 C C . PHE A 1 70 ? -4.510 -1.150 -6.448 1.00 97.44 70 PHE A C 1
ATOM 540 O O . PHE A 1 70 ? -3.984 -1.643 -7.443 1.00 97.44 70 PHE A O 1
ATOM 547 N N . ALA A 1 71 ? -4.552 0.167 -6.232 1.00 97.19 71 ALA A N 1
ATOM 548 C CA . ALA A 1 71 ? -4.048 1.135 -7.200 1.00 97.19 71 ALA A CA 1
ATOM 549 C C . ALA A 1 71 ? -2.551 0.940 -7.506 1.00 97.19 71 ALA A C 1
ATOM 551 O O . ALA A 1 71 ? -2.143 1.055 -8.658 1.00 97.19 71 ALA A O 1
ATOM 552 N N . LEU A 1 72 ? -1.728 0.602 -6.505 1.00 97.88 72 LEU A N 1
ATOM 553 C CA . LEU A 1 72 ? -0.304 0.318 -6.722 1.00 97.88 72 LEU A CA 1
ATOM 554 C C . LEU A 1 72 ? -0.065 -0.936 -7.559 1.00 97.88 72 LEU A C 1
ATOM 556 O O . LEU A 1 72 ? 0.835 -0.935 -8.399 1.00 97.88 72 LEU A O 1
ATOM 560 N N . VAL A 1 73 ? -0.830 -2.003 -7.315 1.00 97.94 73 VAL A N 1
ATOM 561 C CA . VAL A 1 73 ? -0.748 -3.231 -8.116 1.00 97.94 73 VAL A CA 1
ATOM 562 C C . VAL A 1 73 ? -1.148 -2.927 -9.561 1.00 97.94 73 VAL A C 1
ATOM 564 O O . VAL A 1 73 ? -0.401 -3.276 -10.474 1.00 97.94 73 VAL A O 1
ATOM 567 N N . ASP A 1 74 ? -2.243 -2.194 -9.772 1.00 96.56 74 ASP A N 1
ATOM 568 C CA . ASP A 1 74 ? -2.705 -1.800 -11.106 1.00 96.56 74 ASP A CA 1
ATOM 569 C C . ASP A 1 74 ? -1.672 -0.931 -11.847 1.00 96.56 74 ASP A C 1
ATOM 571 O O . ASP A 1 74 ? -1.346 -1.202 -13.009 1.00 96.56 74 ASP A O 1
ATOM 575 N N . ASP A 1 75 ? -1.108 0.076 -11.169 1.00 96.56 75 ASP A N 1
ATOM 576 C CA . ASP A 1 75 ? -0.058 0.950 -11.709 1.00 96.56 75 ASP A CA 1
ATOM 577 C C . ASP A 1 75 ? 1.193 0.145 -12.094 1.00 96.56 75 ASP A C 1
ATOM 579 O O . ASP A 1 75 ? 1.753 0.335 -13.182 1.00 96.56 75 ASP A O 1
ATOM 583 N N . TYR A 1 76 ? 1.622 -0.781 -11.226 1.00 97.88 76 TYR A N 1
ATOM 584 C CA . TYR A 1 76 ? 2.738 -1.685 -11.502 1.00 97.88 76 TYR A CA 1
ATOM 585 C C . TYR A 1 76 ? 2.468 -2.528 -12.743 1.00 97.88 76 TYR A C 1
ATOM 587 O O . TYR A 1 76 ? 3.285 -2.548 -13.666 1.00 97.88 76 TYR A O 1
ATOM 595 N N . GLU A 1 77 ? 1.329 -3.217 -12.790 1.00 96.25 77 GLU A N 1
ATOM 596 C CA . GLU A 1 77 ? 1.014 -4.119 -13.888 1.00 96.25 77 GLU A CA 1
ATOM 597 C C . GLU A 1 77 ? 0.890 -3.368 -15.215 1.00 96.25 77 GLU A C 1
ATOM 599 O O . GLU A 1 77 ? 1.374 -3.835 -16.250 1.00 96.25 77 GLU A O 1
ATOM 604 N N . GLN A 1 78 ? 0.266 -2.187 -15.202 1.00 95.50 78 GLN A N 1
ATOM 605 C CA . GLN A 1 78 ? 0.167 -1.345 -16.386 1.00 95.50 78 GLN A CA 1
ATOM 606 C C . GLN A 1 78 ? 1.550 -0.894 -16.860 1.00 95.50 78 GLN A C 1
ATOM 608 O O . GLN A 1 78 ? 1.848 -0.995 -18.052 1.00 95.50 78 GLN A O 1
ATOM 613 N N . CYS A 1 79 ? 2.409 -0.432 -15.950 1.00 96.06 79 CYS A N 1
ATOM 614 C CA . CYS A 1 79 ? 3.759 -0.005 -16.297 1.00 96.06 79 CYS A CA 1
ATOM 615 C C . CYS A 1 79 ? 4.609 -1.174 -16.820 1.00 96.06 79 CYS A C 1
ATOM 617 O O . CYS A 1 79 ? 5.261 -1.043 -17.856 1.00 96.06 79 CYS A O 1
ATOM 619 N N . ALA A 1 80 ? 4.536 -2.346 -16.182 1.00 95.06 80 ALA A N 1
ATOM 620 C CA . ALA A 1 80 ? 5.243 -3.551 -16.609 1.00 95.06 80 ALA A CA 1
ATOM 621 C C . ALA A 1 80 ? 4.801 -4.010 -18.011 1.00 95.06 80 ALA A C 1
ATOM 623 O O . ALA A 1 80 ? 5.648 -4.303 -18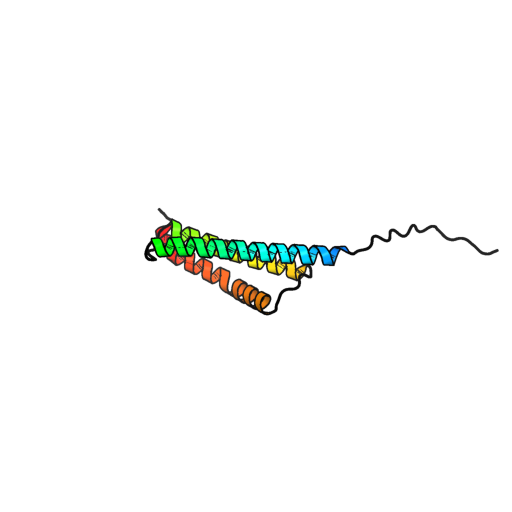.858 1.00 95.06 80 ALA A O 1
ATOM 624 N N . ARG A 1 81 ? 3.488 -3.996 -18.301 1.00 93.06 81 ARG A N 1
ATOM 625 C CA . ARG A 1 81 ? 2.947 -4.282 -19.646 1.00 93.06 81 ARG A CA 1
ATOM 626 C C . ARG A 1 81 ? 3.454 -3.299 -20.704 1.00 93.06 81 ARG A C 1
ATOM 628 O O . ARG A 1 81 ? 3.677 -3.699 -21.843 1.00 93.06 81 ARG A O 1
ATOM 635 N N . ASN A 1 82 ? 3.688 -2.046 -20.321 1.00 90.38 82 ASN A N 1
ATOM 636 C CA . ASN A 1 82 ? 4.197 -0.993 -21.202 1.00 90.38 82 ASN A CA 1
ATOM 637 C C . ASN A 1 82 ? 5.733 -0.973 -21.324 1.00 90.38 82 ASN A C 1
ATOM 639 O O . ASN A 1 82 ? 6.286 -0.064 -21.939 1.00 90.38 82 ASN A O 1
ATOM 643 N N . GLY A 1 83 ? 6.431 -1.971 -20.772 1.00 91.69 83 GLY A N 1
ATOM 644 C CA . GLY A 1 83 ? 7.885 -2.108 -20.887 1.00 91.69 83 GLY A CA 1
ATOM 645 C C . GLY A 1 83 ? 8.683 -1.542 -19.712 1.00 91.69 83 GLY A C 1
ATOM 646 O O . GLY A 1 83 ? 9.914 -1.623 -19.743 1.00 91.69 83 GLY A O 1
ATOM 647 N N . GLY A 1 84 ? 8.013 -1.038 -18.670 1.00 94.62 84 GLY A N 1
ATOM 648 C CA . GLY A 1 84 ? 8.632 -0.647 -17.406 1.00 94.62 84 GLY A CA 1
ATOM 649 C C . GLY A 1 84 ? 9.436 -1.793 -16.790 1.00 94.62 84 GLY A C 1
ATOM 650 O O . GLY A 1 84 ? 9.033 -2.960 -16.832 1.00 94.62 84 GLY A O 1
ATOM 651 N N . LYS A 1 85 ? 10.610 -1.470 -16.243 1.00 95.00 85 LYS A N 1
ATOM 652 C CA . LYS A 1 85 ? 11.515 -2.442 -15.622 1.00 95.00 85 LYS A CA 1
ATOM 653 C C . LYS A 1 85 ? 11.573 -2.193 -14.128 1.00 95.00 85 LYS A C 1
ATOM 655 O O . LYS A 1 85 ? 11.964 -1.118 -13.692 1.00 95.00 85 LYS A O 1
ATOM 660 N N . PHE A 1 86 ? 11.221 -3.218 -13.364 1.00 95.44 86 PHE A N 1
ATOM 661 C CA . PHE A 1 86 ? 11.229 -3.180 -11.911 1.00 95.44 86 PHE A CA 1
ATOM 662 C C . PHE A 1 86 ? 12.245 -4.179 -11.350 1.00 95.44 86 PHE A C 1
ATOM 664 O O . PHE A 1 86 ? 12.489 -5.217 -11.975 1.00 95.44 86 PHE A O 1
ATOM 671 N N . PRO A 1 87 ? 12.816 -3.908 -10.164 1.00 96.44 87 PRO A N 1
ATOM 672 C CA . PRO A 1 87 ? 13.578 -4.903 -9.423 1.00 96.44 87 PRO A CA 1
ATOM 673 C C . PRO A 1 87 ? 12.750 -6.169 -9.168 1.00 96.44 87 PRO A C 1
ATOM 675 O O . PRO A 1 87 ? 11.543 -6.096 -8.929 1.00 96.44 87 PRO A O 1
ATOM 678 N N . GLU A 1 88 ? 13.405 -7.331 -9.136 1.00 95.75 88 GLU A N 1
ATOM 679 C CA . GLU A 1 88 ? 12.735 -8.617 -8.891 1.00 95.75 88 GLU A CA 1
ATOM 680 C C . GLU A 1 88 ? 11.964 -8.623 -7.561 1.00 95.75 88 GLU A C 1
ATOM 682 O O . GLU A 1 88 ? 10.863 -9.163 -7.470 1.00 95.75 88 GLU A O 1
ATOM 687 N N . GLN A 1 89 ? 12.512 -7.967 -6.535 1.00 96.19 89 GLN A N 1
ATOM 688 C CA . GLN A 1 89 ? 11.843 -7.816 -5.246 1.00 96.19 89 GLN A CA 1
ATOM 689 C C . GLN A 1 89 ? 10.503 -7.080 -5.375 1.00 96.19 89 GLN A C 1
ATOM 691 O O . GLN A 1 89 ? 9.521 -7.506 -4.771 1.00 96.19 89 GLN A O 1
ATOM 696 N N . THR A 1 90 ? 10.447 -6.011 -6.174 1.00 96.31 90 THR A N 1
ATOM 697 C CA . THR A 1 90 ? 9.212 -5.262 -6.434 1.00 96.31 90 THR A CA 1
ATOM 698 C C . THR A 1 90 ? 8.204 -6.136 -7.167 1.00 96.31 90 THR A C 1
ATOM 700 O O . THR A 1 90 ? 7.052 -6.200 -6.752 1.00 96.31 90 THR A O 1
ATOM 703 N N . ALA A 1 91 ? 8.641 -6.868 -8.195 1.00 96.50 91 ALA A N 1
ATOM 704 C CA . ALA A 1 91 ? 7.768 -7.769 -8.944 1.00 96.50 91 ALA A CA 1
ATOM 705 C C . ALA A 1 91 ? 7.137 -8.846 -8.045 1.00 96.50 91 ALA A C 1
ATOM 707 O O . ALA A 1 91 ? 5.921 -9.027 -8.061 1.00 96.50 91 ALA A O 1
ATOM 708 N N . ARG A 1 92 ? 7.946 -9.500 -7.198 1.00 96.81 92 ARG A N 1
ATOM 709 C CA . ARG A 1 92 ? 7.458 -10.486 -6.217 1.00 96.81 92 ARG A CA 1
ATOM 710 C C . ARG A 1 92 ? 6.488 -9.863 -5.215 1.00 96.81 92 ARG A C 1
ATOM 712 O O . ARG A 1 92 ? 5.458 -10.457 -4.922 1.00 96.81 92 ARG A O 1
ATOM 719 N N . ALA A 1 93 ? 6.796 -8.669 -4.706 1.00 95.88 93 ALA A N 1
ATOM 720 C CA . ALA A 1 93 ? 5.930 -7.980 -3.755 1.00 95.88 93 ALA A CA 1
ATOM 721 C C . ALA A 1 93 ? 4.578 -7.590 -4.371 1.00 95.88 93 ALA A C 1
ATOM 723 O O . ALA A 1 93 ? 3.557 -7.689 -3.697 1.00 95.88 93 ALA A O 1
ATOM 724 N N . MET A 1 94 ? 4.552 -7.143 -5.629 1.00 97.50 94 MET A N 1
ATOM 725 C CA . MET A 1 94 ? 3.299 -6.794 -6.308 1.00 97.50 94 MET A CA 1
ATOM 726 C C . MET A 1 94 ? 2.468 -8.031 -6.642 1.00 97.50 94 MET A C 1
ATOM 728 O O . MET A 1 94 ? 1.250 -7.985 -6.501 1.00 97.50 94 MET A O 1
ATOM 732 N N . GLN A 1 95 ? 3.113 -9.146 -6.997 1.00 96.00 95 GLN A N 1
ATOM 733 C CA . GLN A 1 95 ? 2.428 -10.421 -7.198 1.00 96.00 95 GLN A CA 1
ATOM 734 C C . GLN A 1 95 ? 1.774 -10.925 -5.904 1.00 96.00 95 GLN A C 1
ATOM 736 O O . GLN A 1 95 ? 0.572 -11.166 -5.889 1.00 96.00 95 GLN A O 1
ATOM 741 N N . ASP A 1 96 ? 2.531 -10.992 -4.805 1.00 95.44 96 ASP A N 1
ATOM 742 C CA . ASP A 1 96 ? 2.003 -11.421 -3.503 1.00 95.44 96 ASP A CA 1
ATOM 743 C C . ASP A 1 96 ? 0.844 -10.532 -3.026 1.00 95.44 96 ASP A C 1
ATOM 745 O O . ASP A 1 96 ? -0.167 -11.023 -2.520 1.00 95.44 96 ASP A O 1
ATOM 749 N N . ARG A 1 97 ? 0.948 -9.213 -3.240 1.00 94.75 97 ARG A N 1
ATOM 750 C CA . ARG A 1 97 ? -0.164 -8.297 -2.970 1.00 94.75 97 ARG A CA 1
ATOM 751 C C . ARG A 1 97 ? -1.378 -8.644 -3.818 1.00 94.75 97 ARG A C 1
ATOM 753 O O . ARG A 1 97 ? -2.440 -8.822 -3.233 1.00 94.75 97 ARG A O 1
ATOM 760 N N . SER A 1 98 ? -1.221 -8.756 -5.138 1.00 94.44 98 SER A N 1
ATOM 761 C CA . SER A 1 98 ? -2.310 -9.056 -6.078 1.00 94.44 98 SER A CA 1
ATOM 762 C C . SER A 1 98 ? -3.071 -10.327 -5.682 1.00 94.44 98 SER A C 1
ATOM 764 O O . SER A 1 98 ? -4.293 -10.294 -5.529 1.00 94.44 98 SER A O 1
ATOM 766 N N . ASP A 1 99 ? -2.340 -11.403 -5.374 1.00 95.12 99 ASP A N 1
ATOM 767 C CA . ASP A 1 99 ? -2.911 -12.708 -5.018 1.00 95.12 99 ASP A CA 1
ATOM 768 C C . ASP A 1 99 ? -3.761 -12.664 -3.733 1.00 95.12 99 ASP A C 1
ATOM 770 O O . ASP A 1 99 ? -4.728 -13.414 -3.586 1.00 95.12 99 ASP A O 1
ATOM 774 N N . ASN A 1 100 ? -3.430 -11.771 -2.794 1.00 94.50 100 ASN A N 1
ATOM 775 C CA . ASN A 1 100 ? -4.027 -11.753 -1.457 1.00 94.50 100 ASN A CA 1
ATOM 776 C C . ASN A 1 100 ? -4.951 -10.552 -1.189 1.00 94.50 100 ASN A C 1
ATOM 778 O O . ASN A 1 100 ? -5.664 -10.539 -0.179 1.00 94.50 100 ASN A O 1
ATOM 782 N N . LEU A 1 101 ? -4.953 -9.524 -2.042 1.00 95.19 101 LEU A N 1
ATOM 783 C CA . LEU A 1 101 ? -5.566 -8.233 -1.718 1.00 95.19 101 LEU A CA 1
ATOM 784 C C . LEU A 1 101 ? -7.082 -8.305 -1.541 1.00 95.19 101 LEU A C 1
ATOM 786 O O . LEU A 1 101 ? -7.627 -7.754 -0.584 1.00 95.19 101 LEU A O 1
ATOM 790 N N . ALA A 1 102 ? -7.762 -9.032 -2.427 1.00 94.88 102 ALA A N 1
ATOM 791 C CA . ALA A 1 102 ? -9.209 -9.213 -2.356 1.00 94.88 102 ALA A CA 1
ATOM 792 C C . ALA A 1 102 ? -9.629 -9.944 -1.071 1.00 94.88 102 ALA A C 1
ATOM 794 O O . ALA A 1 102 ? -10.591 -9.543 -0.409 1.00 94.88 102 ALA A O 1
ATOM 795 N N . ALA A 1 103 ? -8.872 -10.973 -0.679 1.00 96.38 103 ALA A N 1
ATOM 796 C CA . ALA A 1 103 ? -9.109 -11.710 0.558 1.00 96.38 103 ALA A CA 1
ATOM 797 C C . ALA A 1 103 ? -8.875 -10.821 1.788 1.00 96.38 103 ALA A C 1
ATOM 799 O O . ALA A 1 103 ? -9.722 -10.766 2.679 1.00 96.38 103 ALA A O 1
ATOM 800 N N . ARG A 1 104 ? -7.775 -10.055 1.807 1.00 96.94 104 ARG A N 1
ATOM 801 C CA . ARG A 1 104 ? -7.469 -9.097 2.883 1.00 96.94 104 ARG A CA 1
ATOM 802 C C . ARG A 1 104 ? -8.546 -8.024 3.022 1.00 96.94 104 ARG A C 1
ATOM 804 O O . ARG A 1 104 ? -8.960 -7.733 4.142 1.00 96.94 104 ARG A O 1
ATOM 811 N N . LYS A 1 105 ? -9.027 -7.462 1.908 1.00 96.06 105 LYS A N 1
ATOM 812 C CA . LYS A 1 105 ? -10.099 -6.459 1.919 1.00 96.06 105 LYS A CA 1
ATOM 813 C C . LYS A 1 105 ? -11.413 -7.036 2.427 1.00 96.06 105 LYS A C 1
ATOM 815 O O . LYS A 1 105 ? -12.038 -6.421 3.284 1.00 96.06 105 LYS A O 1
ATOM 820 N N . SER A 1 106 ? -11.786 -8.228 1.972 1.00 9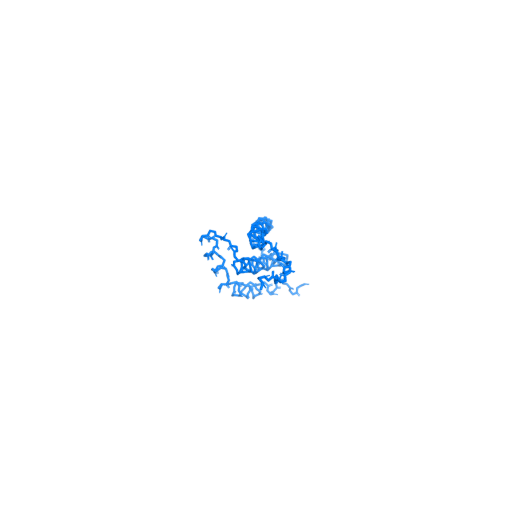6.62 106 SER A N 1
ATOM 821 C CA . SER A 1 106 ? -13.000 -8.908 2.441 1.00 96.62 106 SER A CA 1
ATOM 822 C C . SER A 1 106 ? -12.940 -9.182 3.948 1.00 96.62 106 SER A C 1
ATOM 824 O O . SER A 1 106 ? -13.827 -8.762 4.683 1.00 96.62 106 SER A O 1
ATOM 826 N N . ALA A 1 107 ? -11.836 -9.763 4.431 1.00 96.69 107 ALA A N 1
ATOM 827 C CA . ALA A 1 107 ? -11.636 -10.031 5.855 1.00 96.69 107 ALA A CA 1
ATOM 828 C C . ALA A 1 107 ? -11.671 -8.752 6.711 1.00 96.69 107 ALA A C 1
ATOM 830 O O . ALA A 1 107 ? -12.187 -8.749 7.834 1.00 96.69 107 ALA A O 1
ATOM 831 N N . TRP A 1 108 ? -11.138 -7.646 6.184 1.00 95.88 108 TRP A N 1
ATOM 832 C CA . TRP A 1 108 ? -11.182 -6.364 6.875 1.00 95.88 108 TRP A CA 1
ATOM 833 C C . TRP A 1 108 ? -12.598 -5.782 6.929 1.00 95.88 108 TRP A C 1
ATOM 835 O O . TRP A 1 108 ? -13.012 -5.314 7.987 1.00 95.88 108 TRP A O 1
ATOM 845 N N . ILE A 1 109 ? -13.369 -5.866 5.840 1.00 94.38 109 ILE A N 1
ATOM 846 C CA . ILE A 1 109 ? -14.783 -5.457 5.814 1.00 94.38 109 ILE A CA 1
ATOM 847 C C . ILE A 1 109 ? -15.598 -6.260 6.831 1.00 94.38 109 ILE A C 1
ATOM 849 O O . ILE A 1 109 ? -16.367 -5.664 7.583 1.00 94.38 109 ILE A O 1
ATOM 853 N N . ASP A 1 110 ? -15.399 -7.575 6.908 1.00 95.56 110 ASP A N 1
ATOM 854 C CA . ASP A 1 110 ? -16.106 -8.427 7.871 1.00 95.56 110 ASP A CA 1
ATOM 855 C C . ASP A 1 110 ? -15.790 -8.024 9.319 1.00 95.56 110 ASP A C 1
ATOM 857 O O . ASP A 1 110 ? -16.687 -7.921 10.158 1.00 95.56 110 ASP A O 1
ATOM 861 N N . THR A 1 111 ? -14.520 -7.717 9.598 1.00 93.81 111 THR A N 1
ATOM 862 C CA . THR A 1 111 ? -14.059 -7.264 10.920 1.00 93.81 111 THR A CA 1
ATOM 863 C C . THR A 1 111 ? -14.608 -5.880 11.276 1.00 93.81 111 THR A C 1
ATOM 865 O O . THR A 1 111 ? -15.042 -5.641 12.402 1.00 93.81 111 THR A O 1
ATOM 868 N N . CYS A 1 112 ? -14.593 -4.951 10.320 1.00 94.00 112 CYS A N 1
ATOM 869 C CA . CYS A 1 112 ? -14.936 -3.550 10.544 1.00 94.00 112 CYS A CA 1
ATOM 870 C C . CYS A 1 112 ? -16.411 -3.215 10.322 1.00 94.00 112 CYS A C 1
ATOM 872 O O . CYS A 1 112 ? -16.854 -2.135 10.711 1.00 94.00 112 CYS A O 1
ATOM 874 N N . GLY A 1 113 ? -17.197 -4.130 9.754 1.00 91.50 113 GLY A N 1
ATOM 875 C CA . GLY A 1 113 ? -18.623 -3.949 9.494 1.00 91.50 113 GLY A CA 1
ATOM 876 C C . GLY A 1 113 ? -19.425 -3.405 10.687 1.00 91.50 113 GLY A C 1
ATOM 877 O O . GLY A 1 113 ? -20.241 -2.508 10.477 1.00 91.50 113 GLY A O 1
ATOM 878 N N . PRO A 1 114 ? -19.206 -3.867 11.935 1.00 93.31 114 PRO A N 1
ATOM 879 C CA . PRO A 1 114 ? -19.867 -3.301 13.115 1.00 93.31 114 PRO A CA 1
ATOM 880 C C . PRO A 1 114 ? -19.507 -1.833 13.409 1.00 93.31 114 PRO A C 1
ATOM 882 O O . PRO A 1 114 ? -20.332 -1.093 13.939 1.00 93.31 114 PRO A O 1
ATOM 885 N N . TYR A 1 115 ? -18.298 -1.394 13.057 1.00 91.56 115 TYR A N 1
ATOM 886 C CA . TYR A 1 115 ? -17.778 -0.055 13.359 1.00 91.56 115 TYR A CA 1
ATOM 887 C C . TYR A 1 115 ? -18.114 0.994 12.292 1.00 91.56 115 TYR A C 1
ATOM 889 O O . TYR A 1 115 ? -17.978 2.183 12.558 1.00 91.56 115 TYR A O 1
ATOM 897 N N . MET A 1 116 ? -18.542 0.567 11.099 1.00 85.06 116 MET A N 1
ATOM 898 C CA . MET A 1 116 ? -18.822 1.452 9.956 1.00 85.06 116 MET A CA 1
ATOM 899 C C . MET A 1 116 ? -20.316 1.644 9.652 1.00 85.06 116 MET A C 1
ATOM 901 O O . MET A 1 116 ? -20.665 2.320 8.692 1.00 85.06 116 MET A O 1
ATOM 905 N N . LYS A 1 117 ? -21.208 1.024 10.432 1.00 78.31 117 LYS A N 1
ATOM 906 C CA . LYS A 1 117 ? -22.675 1.158 10.299 1.00 78.31 117 LYS A CA 1
ATOM 907 C C . LYS A 1 117 ? -23.272 2.257 11.190 1.00 78.31 117 LYS A C 1
ATOM 909 O O . LYS A 1 117 ? -24.495 2.359 11.272 1.00 78.31 117 LYS A O 1
ATOM 914 N N . GLN A 1 118 ? -22.418 2.996 11.892 1.00 55.97 118 GLN A N 1
ATOM 915 C CA . GLN A 1 118 ? -22.780 4.120 12.757 1.00 55.97 118 GLN A CA 1
ATOM 916 C C . GLN A 1 118 ? -22.689 5.422 11.969 1.00 55.97 118 GLN A C 1
ATOM 918 O O . GLN A 1 118 ? -23.524 6.310 12.238 1.00 55.97 118 GLN A O 1
#

Foldseek 3Di:
DDDDDDPPPPPPPPPPPLPVLLVVLVVVLVVLVVVLVVLVVVLVVVCVVVVVDDAQVSLVSVLVSLVSLVVSLVSVVVSVVSVHDDDPVVVVVSVVCVVCSVVVNVVSCVVCVVRNVD

Sequence (118 aa):
MFPLRPLSALFLFACTLPAHAAEECVARFDAGVARYQEAVGVQKGRETANWQELNGLLCQGRLDLLDMEFALVDDYEQCARNGGKFPEQTARAMQDRSDNLAARKSAWIDTCGPYMKQ

Mean predicted aligned error: 8.79 Å

Organism: Alcaligenes xylosoxydans xylosoxydans (NCBI:txid85698)

Nearest PDB structures (foldseek):
  6xm1-assembly1_B  TM=3.505E-01  e=1.296E+00  Thermochaetoides thermophila
  8uao-assembly1_B  TM=3.796E-01  e=5.524E+00  synthetic construct
  7sk5-assembly1_A  TM=4.226E-01  e=8.785E+00  Homo sapiens